Protein AF-A0A402CWJ6-F1 (afdb_monomer_lite)

Structure (mmCIF, N/CA/C/O backbone):
data_AF-A0A402CWJ6-F1
#
_entry.id   AF-A0A402CWJ6-F1
#
loop_
_atom_site.group_PDB
_atom_site.id
_atom_site.type_symbol
_atom_site.label_atom_id
_atom_site.label_alt_id
_atom_site.label_comp_id
_atom_site.label_asym_id
_atom_site.label_entity_id
_atom_site.label_seq_id
_atom_site.pdbx_PDB_ins_code
_atom_site.Cartn_x
_atom_site.Cartn_y
_atom_site.Cartn_z
_atom_site.occupancy
_atom_site.B_iso_or_equiv
_atom_site.auth_seq_id
_atom_site.auth_comp_id
_atom_site.auth_asym_id
_atom_site.auth_atom_id
_atom_site.pdbx_PDB_model_num
ATOM 1 N N . MET A 1 1 ? 16.840 -10.127 -10.424 1.00 49.56 1 MET A N 1
ATOM 2 C CA . MET A 1 1 ? 17.235 -8.809 -9.879 1.00 49.56 1 MET A CA 1
ATOM 3 C C . MET A 1 1 ? 16.203 -8.427 -8.837 1.00 49.56 1 MET A C 1
ATOM 5 O O . MET A 1 1 ? 15.060 -8.810 -9.020 1.00 49.56 1 MET A O 1
ATOM 9 N N . SER A 1 2 ? 16.588 -7.761 -7.747 1.00 62.50 2 SER A N 1
ATOM 10 C CA . SER A 1 2 ? 15.627 -7.343 -6.719 1.00 62.50 2 SER A CA 1
ATOM 11 C C . SER A 1 2 ? 15.025 -5.994 -7.104 1.00 62.50 2 SER A C 1
ATOM 13 O O . SER A 1 2 ? 15.760 -5.011 -7.216 1.00 62.50 2 SER A O 1
ATOM 15 N N . THR A 1 3 ? 13.716 -5.953 -7.330 1.00 79.50 3 THR A N 1
ATOM 16 C CA . THR A 1 3 ? 12.981 -4.706 -7.552 1.00 79.50 3 THR A CA 1
ATOM 17 C C . THR A 1 3 ? 12.801 -3.999 -6.216 1.00 79.50 3 THR A C 1
ATOM 19 O O . THR A 1 3 ? 12.308 -4.585 -5.253 1.00 79.50 3 THR A O 1
ATOM 22 N N . ARG A 1 4 ? 13.233 -2.741 -6.136 1.00 84.50 4 ARG A N 1
ATOM 23 C CA . ARG A 1 4 ? 13.135 -1.932 -4.916 1.00 84.50 4 ARG A CA 1
ATOM 24 C C . ARG A 1 4 ? 11.758 -1.311 -4.823 1.00 84.50 4 ARG A C 1
ATOM 26 O O . ARG A 1 4 ? 11.234 -0.815 -5.817 1.00 84.50 4 ARG A O 1
ATOM 33 N N . SER A 1 5 ? 11.196 -1.291 -3.628 1.00 87.06 5 SER A N 1
ATOM 34 C CA . SER A 1 5 ? 9.927 -0.629 -3.367 1.00 87.06 5 SER A CA 1
ATOM 35 C C . SER A 1 5 ? 9.933 0.088 -2.022 1.00 87.06 5 SER A C 1
ATOM 37 O O . SER A 1 5 ? 10.894 0.010 -1.255 1.00 87.06 5 SER A O 1
ATOM 39 N N . ALA A 1 6 ? 8.865 0.821 -1.735 1.00 89.19 6 ALA A N 1
ATOM 40 C CA . ALA A 1 6 ? 8.642 1.423 -0.432 1.00 89.19 6 ALA A CA 1
ATOM 41 C C . ALA A 1 6 ? 7.204 1.213 0.031 1.00 89.19 6 ALA A C 1
ATOM 43 O O . ALA A 1 6 ? 6.277 1.238 -0.773 1.00 89.19 6 ALA A O 1
ATOM 44 N N . ILE A 1 7 ? 7.027 1.056 1.340 1.00 90.81 7 ILE A N 1
ATOM 45 C CA . ILE A 1 7 ? 5.721 1.028 1.999 1.00 90.81 7 ILE A CA 1
ATOM 46 C C . ILE A 1 7 ? 5.603 2.293 2.828 1.00 90.81 7 ILE A C 1
ATOM 48 O O . ILE A 1 7 ? 6.422 2.532 3.720 1.00 90.81 7 ILE A O 1
ATOM 52 N N . VAL A 1 8 ? 4.610 3.119 2.516 1.00 91.81 8 VAL A N 1
ATOM 53 C CA . VAL A 1 8 ? 4.533 4.487 3.027 1.00 91.81 8 VAL A CA 1
ATOM 54 C C . VAL A 1 8 ? 3.122 4.850 3.464 1.00 91.81 8 VAL A C 1
ATOM 56 O O . VAL A 1 8 ? 2.132 4.323 2.962 1.00 91.81 8 VAL A O 1
ATOM 59 N N . ARG A 1 9 ? 3.025 5.789 4.403 1.00 91.44 9 ARG A N 1
ATOM 60 C CA . ARG A 1 9 ? 1.776 6.486 4.714 1.00 91.44 9 ARG A CA 1
ATOM 61 C C . ARG A 1 9 ? 1.741 7.804 3.967 1.00 91.44 9 ARG A C 1
ATOM 63 O O . ARG A 1 9 ? 2.765 8.487 3.897 1.00 91.44 9 ARG A O 1
ATOM 70 N N . LYS A 1 10 ? 0.563 8.201 3.493 1.00 89.75 10 LYS A N 1
ATOM 71 C CA . LYS A 1 10 ? 0.336 9.575 3.043 1.00 89.75 10 LYS A CA 1
ATOM 72 C C . LYS A 1 10 ? 0.429 10.530 4.239 1.00 89.75 10 LYS A C 1
ATOM 74 O O . LYS A 1 10 ? -0.190 10.291 5.273 1.00 89.75 10 LYS A O 1
ATOM 79 N N . THR A 1 11 ? 1.205 11.601 4.106 1.00 87.31 11 THR A N 1
ATOM 80 C CA . THR A 1 11 ? 1.413 12.620 5.156 1.00 87.31 11 THR A CA 1
ATOM 81 C C . THR A 1 11 ? 0.826 13.984 4.797 1.00 87.31 11 THR A C 1
ATOM 83 O O . THR A 1 11 ? 0.783 14.874 5.642 1.00 87.31 11 THR A O 1
ATOM 86 N N . GLY A 1 12 ? 0.367 14.155 3.559 1.00 82.31 12 GLY A N 1
ATOM 87 C CA . GLY A 1 12 ? -0.231 15.380 3.042 1.00 82.31 12 GLY A CA 1
ATOM 88 C C . GLY A 1 12 ? -0.490 15.266 1.543 1.00 82.31 12 GLY A C 1
ATOM 89 O O . GLY A 1 12 ? -0.400 14.177 0.970 1.00 82.31 12 GLY A O 1
ATOM 90 N N . ASP A 1 13 ? -0.789 16.389 0.898 1.00 75.69 13 ASP A N 1
ATOM 91 C CA . ASP A 1 13 ? -0.975 16.424 -0.552 1.00 75.69 13 ASP A CA 1
ATOM 92 C C . ASP A 1 13 ? 0.343 16.088 -1.245 1.00 75.69 13 ASP A C 1
ATOM 94 O O . ASP A 1 13 ? 1.353 16.758 -1.040 1.00 75.69 13 ASP A O 1
ATOM 98 N N . SER A 1 14 ? 0.330 14.994 -2.007 1.00 73.00 14 SER A N 1
ATOM 99 C CA . SER A 1 14 ? 1.487 14.446 -2.727 1.00 73.00 14 SER A CA 1
ATOM 100 C C . SER A 1 14 ? 2.694 14.077 -1.854 1.00 73.00 14 SER A C 1
ATOM 102 O O . SER A 1 14 ? 3.729 13.714 -2.386 1.00 73.00 14 SER A O 1
ATOM 104 N N . THR A 1 15 ? 2.582 14.102 -0.521 1.00 83.38 15 THR A N 1
ATOM 105 C CA . THR A 1 15 ? 3.694 13.748 0.374 1.00 83.38 15 THR A CA 1
ATOM 106 C C . THR A 1 15 ? 3.435 12.437 1.097 1.00 83.38 15 THR A C 1
ATOM 108 O O . THR A 1 15 ? 2.314 12.142 1.525 1.00 83.38 15 THR A O 1
ATOM 111 N N . PHE A 1 16 ? 4.503 11.663 1.275 1.00 88.06 16 PHE A N 1
ATOM 112 C CA . PHE A 1 16 ? 4.471 10.401 1.998 1.00 88.06 16 PHE A CA 1
ATOM 113 C C . PHE A 1 16 ? 5.738 10.170 2.820 1.00 88.06 16 PHE A C 1
ATOM 115 O O . PHE A 1 16 ? 6.790 10.759 2.559 1.00 88.06 16 PHE A O 1
ATOM 122 N N . SER A 1 17 ? 5.628 9.277 3.805 1.00 87.56 17 SER A N 1
ATOM 123 C CA . SER A 1 17 ? 6.744 8.824 4.633 1.00 87.56 17 SER A CA 1
ATOM 124 C C . SER A 1 17 ? 6.603 7.346 4.996 1.00 87.56 17 SER A C 1
ATOM 126 O O . SER A 1 17 ? 5.505 6.884 5.322 1.00 87.56 17 SER A O 1
ATOM 128 N N . GLY A 1 18 ? 7.698 6.588 4.959 1.00 88.00 18 GLY A N 1
ATOM 129 C CA . GLY A 1 18 ? 7.677 5.184 5.354 1.00 88.00 18 GLY A CA 1
ATOM 130 C C . GLY A 1 18 ? 9.013 4.461 5.270 1.00 88.00 18 GLY A C 1
ATOM 131 O O . GLY A 1 18 ? 10.063 5.019 5.589 1.00 88.00 18 GLY A O 1
ATOM 132 N N . ARG A 1 19 ? 8.969 3.184 4.885 1.00 87.00 19 ARG A N 1
ATOM 133 C CA . ARG A 1 19 ? 10.116 2.271 4.913 1.00 87.00 19 ARG A CA 1
ATOM 134 C C . ARG A 1 19 ? 10.437 1.729 3.530 1.00 87.00 19 ARG A C 1
ATOM 136 O O . ARG A 1 19 ? 9.551 1.421 2.737 1.00 87.00 19 ARG A O 1
ATOM 143 N N . PHE A 1 20 ? 11.732 1.580 3.292 1.00 82.88 20 PHE A N 1
ATOM 144 C CA . PHE A 1 20 ? 12.279 0.948 2.103 1.00 82.88 20 PHE A CA 1
ATOM 145 C C . PHE A 1 20 ? 12.141 -0.574 2.183 1.00 82.88 20 PHE A C 1
ATOM 147 O O . PHE A 1 20 ? 12.287 -1.162 3.256 1.00 82.88 20 PHE A O 1
ATOM 154 N N . VAL A 1 21 ? 11.893 -1.201 1.038 1.00 77.50 21 VAL A N 1
ATOM 155 C CA . VAL A 1 21 ? 11.740 -2.646 0.871 1.00 77.50 21 VAL A CA 1
ATOM 156 C C . VAL A 1 21 ? 12.621 -3.088 -0.296 1.00 77.50 21 VAL A C 1
ATOM 158 O O . VAL A 1 21 ? 12.415 -2.684 -1.439 1.00 77.50 21 VAL A O 1
ATOM 161 N N . HIS A 1 22 ? 13.629 -3.918 -0.013 1.00 72.81 22 HIS A N 1
ATOM 162 C CA . HIS A 1 22 ? 14.619 -4.358 -1.005 1.00 72.81 22 HIS A CA 1
ATOM 163 C C . HIS A 1 22 ? 14.464 -5.824 -1.419 1.00 72.81 22 HIS A C 1
ATOM 165 O O . HIS A 1 22 ? 15.449 -6.552 -1.555 1.00 72.81 22 HIS A O 1
ATOM 171 N N . PHE A 1 23 ? 13.236 -6.274 -1.633 1.00 70.94 23 PHE A N 1
ATOM 172 C CA . PHE A 1 23 ? 12.962 -7.579 -2.221 1.00 70.94 23 PHE A CA 1
ATOM 173 C C . PHE A 1 23 ? 11.785 -7.454 -3.180 1.00 70.94 23 PHE A C 1
ATOM 175 O O . PHE A 1 23 ? 10.845 -6.731 -2.864 1.00 70.94 23 PHE A O 1
ATOM 182 N N . ASP A 1 24 ? 11.894 -8.132 -4.327 1.00 74.19 24 ASP A N 1
ATOM 183 C CA . ASP A 1 24 ? 10.864 -8.366 -5.350 1.00 74.19 24 ASP A CA 1
ATOM 184 C C . ASP A 1 24 ? 9.630 -7.444 -5.278 1.00 74.19 24 ASP A C 1
ATOM 186 O O . ASP A 1 24 ? 8.505 -7.873 -5.035 1.00 74.19 24 ASP A O 1
ATOM 190 N N . GLY A 1 25 ? 9.872 -6.138 -5.421 1.00 79.75 25 GLY A N 1
ATOM 191 C CA . GLY A 1 25 ? 8.920 -5.075 -5.104 1.00 79.75 25 GLY A CA 1
ATOM 192 C C . GLY A 1 25 ? 7.711 -4.958 -6.027 1.00 79.75 25 GLY A C 1
ATOM 193 O O . GLY A 1 25 ? 6.989 -3.969 -5.911 1.00 79.75 25 GLY A O 1
ATOM 194 N N . TYR A 1 26 ? 7.510 -5.911 -6.936 1.00 87.69 26 TYR A N 1
ATOM 195 C CA . TYR A 1 26 ? 6.405 -5.929 -7.888 1.00 87.69 26 TYR A CA 1
ATOM 196 C C . TYR A 1 26 ? 5.042 -6.064 -7.194 1.00 87.69 26 TYR A C 1
ATOM 198 O O . TYR A 1 26 ? 4.959 -6.684 -6.123 1.00 87.69 26 TYR A O 1
ATOM 206 N N . PRO A 1 27 ? 3.966 -5.521 -7.795 1.00 90.12 27 PRO A N 1
ATOM 207 C CA . PRO A 1 27 ? 2.603 -5.657 -7.287 1.00 90.12 27 PRO A CA 1
ATOM 208 C C . PRO A 1 27 ? 2.194 -7.095 -6.934 1.00 90.12 27 PRO A C 1
ATOM 210 O O . PRO A 1 27 ? 1.590 -7.306 -5.879 1.00 90.12 27 PRO A O 1
ATOM 213 N N . SER A 1 28 ? 2.557 -8.095 -7.745 1.00 89.56 28 SER A N 1
ATOM 214 C CA . SER A 1 28 ? 2.255 -9.509 -7.470 1.00 89.56 28 SER A CA 1
ATOM 215 C C . SER A 1 28 ? 2.995 -10.099 -6.275 1.00 89.56 28 SER A C 1
ATOM 217 O O . SER A 1 28 ? 2.513 -11.069 -5.684 1.00 89.56 28 SER A O 1
ATOM 219 N N . GLY A 1 29 ? 4.118 -9.517 -5.871 1.00 86.19 29 GLY A N 1
ATOM 220 C CA . GLY A 1 29 ? 4.791 -9.834 -4.618 1.00 86.19 29 GLY A CA 1
ATOM 221 C C . GLY A 1 29 ? 4.236 -8.978 -3.487 1.00 86.19 29 GLY A C 1
ATOM 222 O O . GLY A 1 29 ? 3.278 -9.346 -2.803 1.00 86.19 29 GLY A O 1
ATOM 223 N N . VAL A 1 30 ? 4.836 -7.800 -3.321 1.00 87.50 30 V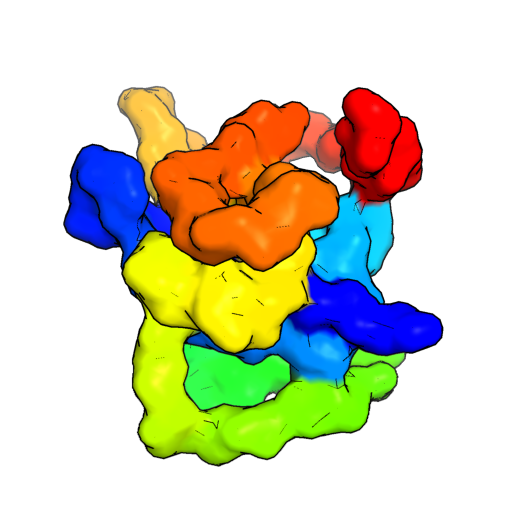AL A N 1
ATOM 224 C CA . VAL A 1 30 ? 4.609 -6.916 -2.173 1.00 87.50 30 VAL A CA 1
ATOM 225 C C . VAL A 1 30 ? 3.159 -6.433 -2.084 1.00 87.50 30 VAL A C 1
ATOM 227 O O . VAL A 1 30 ? 2.588 -6.456 -0.995 1.00 87.50 30 VAL A O 1
ATOM 230 N N . GLY A 1 31 ? 2.536 -6.033 -3.197 1.00 90.12 31 GLY A N 1
ATOM 231 C CA . GLY A 1 31 ? 1.145 -5.558 -3.198 1.00 90.12 31 GLY A CA 1
ATOM 232 C C . GLY A 1 31 ? 0.164 -6.615 -2.685 1.00 90.12 31 GLY A C 1
ATOM 233 O O . GLY A 1 31 ? -0.620 -6.356 -1.767 1.00 90.12 31 GLY A O 1
ATOM 234 N N . ARG A 1 32 ? 0.278 -7.838 -3.212 1.00 90.94 32 ARG A N 1
ATOM 235 C CA . ARG A 1 32 ? -0.516 -8.995 -2.782 1.00 90.94 32 ARG A CA 1
ATOM 236 C C . ARG A 1 32 ? -0.320 -9.331 -1.308 1.00 90.94 32 ARG A C 1
ATOM 238 O O . ARG A 1 32 ? -1.292 -9.608 -0.604 1.00 90.94 32 ARG A O 1
ATOM 245 N N . ASP A 1 33 ? 0.912 -9.305 -0.814 1.00 88.94 33 ASP A N 1
ATOM 246 C CA . ASP A 1 33 ? 1.168 -9.654 0.583 1.00 88.94 33 ASP A CA 1
ATOM 247 C C . ASP A 1 33 ? 0.711 -8.578 1.556 1.00 88.94 33 ASP A C 1
ATOM 249 O O . ASP A 1 33 ? 0.205 -8.904 2.628 1.00 88.94 33 ASP A O 1
ATOM 253 N N . LEU A 1 34 ? 0.785 -7.304 1.174 1.00 91.19 34 LEU A N 1
ATOM 254 C CA . LEU A 1 34 ? 0.179 -6.222 1.944 1.00 91.19 34 LEU A CA 1
ATOM 255 C C . LEU A 1 34 ? -1.341 -6.381 2.045 1.00 91.19 34 LEU A C 1
ATOM 257 O O . LEU A 1 34 ? -1.902 -6.215 3.130 1.00 91.19 34 LEU A O 1
ATOM 261 N N . TRP A 1 35 ? -2.002 -6.768 0.952 1.00 92.94 35 TRP A N 1
ATOM 262 C CA . TRP A 1 35 ? -3.433 -7.077 0.963 1.00 92.94 35 TRP A CA 1
ATOM 263 C C . TRP A 1 35 ? -3.741 -8.257 1.901 1.00 92.94 35 TRP A C 1
ATOM 265 O O . TRP A 1 35 ? -4.600 -8.161 2.780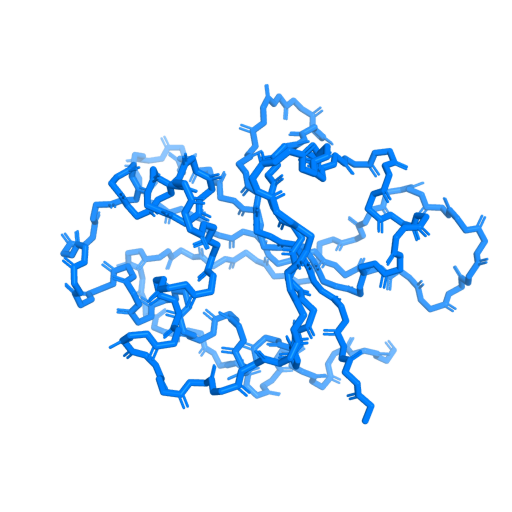 1.00 92.94 35 TRP A O 1
ATOM 275 N N . ARG A 1 36 ? -2.973 -9.350 1.817 1.00 92.00 36 ARG A N 1
ATOM 276 C CA . ARG A 1 36 ? -3.123 -10.513 2.713 1.00 92.00 36 ARG A CA 1
ATOM 277 C C . ARG A 1 36 ? -2.867 -10.175 4.178 1.00 92.00 36 ARG A C 1
ATOM 279 O O . ARG A 1 36 ? -3.601 -10.649 5.044 1.00 92.00 36 ARG A O 1
ATOM 286 N N . LEU A 1 37 ? -1.857 -9.354 4.467 1.00 90.12 37 LEU A N 1
ATOM 287 C CA . LEU A 1 37 ? -1.567 -8.869 5.815 1.00 90.12 37 LEU A CA 1
ATOM 288 C C . LEU A 1 37 ? -2.755 -8.097 6.380 1.00 90.12 37 LEU A C 1
ATOM 290 O O . LEU A 1 37 ? -3.197 -8.377 7.498 1.00 90.12 37 LEU A O 1
ATOM 294 N N . TYR A 1 38 ? -3.289 -7.166 5.589 1.00 92.88 38 TYR A N 1
ATOM 295 C CA . TYR A 1 38 ? -4.450 -6.376 5.962 1.00 92.88 38 TYR A CA 1
ATOM 296 C C . TYR A 1 38 ? -5.648 -7.272 6.303 1.00 92.88 38 TYR A C 1
ATOM 298 O O . TYR A 1 38 ? -6.230 -7.123 7.377 1.00 92.88 38 TYR A O 1
ATOM 306 N N . HIS A 1 39 ? -5.984 -8.249 5.456 1.00 93.25 39 HIS A N 1
ATOM 307 C CA . HIS A 1 39 ? -7.158 -9.103 5.669 1.00 93.25 39 HIS A CA 1
ATOM 308 C C . HIS A 1 39 ? -6.981 -10.224 6.691 1.00 93.25 39 HIS A C 1
ATOM 310 O O . HIS A 1 39 ? -7.965 -10.625 7.311 1.00 93.25 39 HIS A O 1
ATOM 316 N N . GLY A 1 40 ? -5.769 -10.746 6.858 1.00 92.19 40 GLY A N 1
ATOM 317 C CA . GLY A 1 40 ? -5.488 -11.849 7.768 1.00 92.19 40 GLY A CA 1
ATOM 318 C C . GLY A 1 40 ? -5.090 -11.349 9.161 1.00 92.19 40 GLY A C 1
ATOM 319 O O . GLY A 1 40 ? -5.969 -11.002 9.951 1.00 92.19 40 GLY A O 1
ATOM 320 N N . PRO A 1 41 ? -3.786 -11.301 9.496 1.00 89.00 41 PRO A N 1
ATOM 321 C CA . PRO A 1 41 ? -3.296 -11.006 10.850 1.00 89.00 41 PRO A CA 1
ATOM 322 C C . PRO A 1 41 ? -3.792 -9.687 11.447 1.00 89.00 41 PRO A C 1
ATOM 324 O O . PRO A 1 41 ? -3.969 -9.581 12.663 1.00 89.00 41 PRO A O 1
ATOM 327 N N . PHE A 1 42 ? -4.011 -8.676 10.604 1.00 89.81 42 PHE A N 1
ATOM 328 C CA . PHE A 1 42 ? -4.458 -7.362 11.055 1.00 89.81 42 PHE A CA 1
ATOM 329 C C . PHE A 1 42 ? -5.975 -7.188 11.030 1.00 89.81 42 PHE A C 1
ATOM 331 O O . PHE A 1 42 ? -6.451 -6.169 11.523 1.00 89.81 42 PHE A O 1
ATOM 338 N N . ALA A 1 43 ? -6.735 -8.177 10.543 1.00 92.69 43 ALA A N 1
ATOM 339 C CA . ALA A 1 43 ? -8.199 -8.197 10.564 1.00 92.69 43 ALA A CA 1
ATOM 340 C C . ALA A 1 43 ? -8.827 -6.866 10.104 1.00 92.69 43 ALA A C 1
ATOM 342 O O . ALA A 1 43 ? -9.698 -6.308 10.770 1.00 92.69 43 ALA A O 1
ATOM 343 N N . ARG A 1 44 ? -8.343 -6.349 8.970 1.00 93.69 44 ARG A N 1
ATOM 344 C CA . ARG A 1 44 ? -8.742 -5.081 8.340 1.00 93.69 44 ARG A CA 1
ATOM 345 C C . ARG A 1 44 ? -8.415 -3.820 9.148 1.00 93.69 44 ARG A C 1
ATOM 347 O O . ARG A 1 44 ? -8.963 -2.748 8.911 1.00 93.69 44 ARG A O 1
ATOM 354 N N . ASN A 1 45 ? -7.479 -3.912 10.090 1.00 92.31 45 ASN A N 1
ATOM 355 C CA . ASN A 1 45 ? -6.991 -2.768 10.852 1.00 92.31 45 ASN A CA 1
ATOM 356 C C . ASN A 1 45 ? -5.714 -2.189 10.217 1.00 92.31 45 ASN A C 1
ATOM 358 O O . ASN A 1 45 ? -4.594 -2.601 10.533 1.00 92.31 45 ASN A O 1
ATOM 362 N N . MET A 1 46 ? -5.897 -1.212 9.322 1.00 92.94 46 MET A N 1
ATOM 363 C CA . MET A 1 46 ? -4.801 -0.554 8.600 1.00 92.94 46 MET A CA 1
ATOM 364 C C . MET A 1 46 ? -3.824 0.149 9.549 1.00 92.94 46 MET A C 1
ATOM 366 O O . MET A 1 46 ? -2.614 0.045 9.363 1.00 92.94 46 MET A O 1
ATOM 370 N N . GLU A 1 47 ? -4.315 0.825 10.590 1.00 90.62 47 GLU A N 1
ATOM 371 C CA . GLU A 1 47 ? -3.451 1.527 11.546 1.00 90.62 47 GLU A CA 1
ATOM 372 C C . GLU A 1 47 ? -2.488 0.567 12.245 1.00 90.62 47 GLU A C 1
ATOM 374 O O . GLU A 1 47 ? -1.281 0.816 12.279 1.00 90.62 47 GLU A O 1
ATOM 379 N N . ARG A 1 48 ? -3.000 -0.569 12.739 1.00 89.38 48 ARG A N 1
ATOM 380 C CA . ARG A 1 48 ? -2.181 -1.612 13.371 1.00 89.38 48 ARG A CA 1
ATOM 381 C C . ARG A 1 48 ? -1.204 -2.246 12.389 1.00 89.38 48 ARG A C 1
ATOM 383 O O . ARG A 1 48 ? -0.065 -2.500 12.775 1.00 89.38 48 ARG A O 1
ATOM 390 N N . MET A 1 49 ? -1.625 -2.480 11.146 1.00 89.31 49 MET A N 1
ATOM 391 C CA . MET A 1 49 ? -0.745 -3.011 10.103 1.00 89.31 49 MET A CA 1
ATOM 392 C C . MET A 1 49 ? 0.422 -2.064 9.843 1.00 89.31 49 MET A C 1
ATOM 394 O O . MET A 1 49 ? 1.579 -2.466 9.926 1.00 89.31 49 MET A O 1
ATOM 398 N N . LEU A 1 50 ? 0.135 -0.789 9.590 1.00 88.56 50 LEU A N 1
ATOM 399 C CA . LEU A 1 50 ? 1.173 0.190 9.305 1.00 88.56 50 LEU A CA 1
ATOM 400 C C . LEU A 1 50 ? 2.060 0.438 10.530 1.00 88.56 50 LEU A C 1
ATOM 402 O O . LEU A 1 50 ? 3.260 0.638 10.372 1.00 88.56 50 LEU A O 1
ATOM 406 N N . ALA A 1 51 ? 1.513 0.375 11.749 1.00 86.50 51 ALA A N 1
ATOM 407 C CA . ALA A 1 51 ? 2.315 0.476 12.967 1.00 86.50 51 ALA A CA 1
ATOM 408 C C . ALA A 1 51 ? 3.338 -0.663 13.064 1.00 86.50 51 ALA A C 1
ATOM 410 O O . ALA A 1 51 ? 4.480 -0.442 13.456 1.00 86.50 51 ALA A O 1
ATOM 411 N N . ALA A 1 52 ? 2.964 -1.875 12.653 1.00 83.50 52 ALA A N 1
ATOM 412 C CA . ALA A 1 52 ? 3.887 -3.003 12.607 1.00 83.50 52 ALA A CA 1
ATOM 413 C C . ALA A 1 52 ? 4.904 -2.889 11.458 1.00 83.50 52 ALA A C 1
ATOM 415 O O . ALA A 1 52 ? 6.088 -3.142 11.663 1.00 83.50 52 ALA A O 1
ATOM 416 N N . VAL A 1 53 ? 4.447 -2.502 10.265 1.00 82.06 53 VAL A N 1
ATOM 417 C CA . VAL A 1 53 ? 5.242 -2.516 9.027 1.00 82.06 53 VAL A CA 1
ATOM 418 C C . VAL A 1 53 ? 6.179 -1.306 8.922 1.00 82.06 53 VAL A C 1
ATOM 420 O O . VAL A 1 53 ? 7.323 -1.446 8.501 1.00 82.06 53 VAL A O 1
ATOM 423 N N . ILE A 1 54 ? 5.723 -0.113 9.307 1.00 84.31 54 ILE A N 1
ATOM 424 C CA . ILE A 1 54 ? 6.466 1.147 9.145 1.00 84.31 54 ILE A CA 1
ATOM 425 C C . ILE A 1 54 ? 7.167 1.551 10.447 1.00 84.31 54 ILE A C 1
ATOM 427 O O . ILE A 1 54 ? 8.359 1.878 10.430 1.00 84.31 54 ILE A O 1
ATOM 431 N N . ASP A 1 55 ? 6.446 1.499 11.570 1.00 81.56 55 ASP A N 1
ATOM 432 C CA . ASP A 1 55 ? 6.939 2.010 12.861 1.00 81.56 55 ASP A CA 1
ATOM 433 C C . ASP A 1 55 ? 7.631 0.925 13.701 1.00 81.56 55 ASP A C 1
ATOM 435 O O . ASP A 1 55 ? 8.377 1.225 14.637 1.00 81.56 55 ASP A O 1
ATOM 439 N N . GLY A 1 56 ? 7.412 -0.347 13.360 1.00 70.38 56 GLY A N 1
ATOM 440 C CA . GLY A 1 56 ? 7.989 -1.488 14.051 1.00 70.38 56 GLY A CA 1
ATOM 441 C C . GLY A 1 56 ? 9.516 -1.471 14.013 1.00 70.38 56 GLY A C 1
ATOM 442 O O . GLY A 1 56 ? 10.138 -1.241 12.977 1.00 70.38 56 GLY A O 1
ATOM 443 N N . ARG A 1 57 ? 10.139 -1.794 15.154 1.00 59.06 57 ARG A N 1
ATOM 444 C CA . ARG A 1 57 ? 11.606 -1.868 15.310 1.00 59.06 57 ARG A CA 1
ATOM 445 C C . ARG A 1 57 ? 12.294 -2.811 14.319 1.00 59.06 57 ARG A C 1
ATOM 447 O O . ARG A 1 57 ? 13.464 -2.611 14.024 1.00 59.06 57 ARG A O 1
ATOM 454 N N . GLN A 1 58 ? 11.582 -3.835 13.851 1.00 60.38 58 GLN A N 1
ATOM 455 C CA . GLN A 1 58 ? 12.092 -4.828 12.901 1.00 60.38 58 GLN A CA 1
ATOM 456 C C . GLN A 1 58 ? 11.741 -4.494 11.436 1.00 60.38 58 GLN A C 1
ATOM 458 O O . GLN A 1 58 ? 12.165 -5.204 10.528 1.00 60.38 58 GLN A O 1
ATOM 463 N N . GLY A 1 59 ? 11.000 -3.403 11.203 1.00 59.09 59 GLY A N 1
ATOM 464 C CA . GLY A 1 59 ? 10.613 -2.930 9.877 1.00 59.09 59 GLY A CA 1
ATOM 465 C C . GLY A 1 59 ? 9.621 -3.838 9.130 1.00 59.09 59 GLY A C 1
ATOM 466 O O . GLY A 1 59 ? 9.082 -4.790 9.701 1.00 59.09 59 GLY A O 1
ATOM 467 N N . PRO A 1 60 ? 9.400 -3.568 7.829 1.00 55.94 60 PRO A N 1
ATOM 468 C CA . PRO A 1 60 ? 8.417 -4.271 7.000 1.00 55.94 60 PRO A CA 1
ATOM 469 C C . PRO A 1 60 ? 8.678 -5.768 6.865 1.00 55.94 60 PRO A C 1
ATOM 471 O O . PRO A 1 60 ? 7.751 -6.542 6.642 1.00 55.94 60 PRO A O 1
ATOM 474 N N . TRP A 1 61 ? 9.943 -6.174 6.989 1.00 61.00 61 TRP A N 1
ATOM 475 C CA . TRP A 1 61 ? 10.369 -7.535 6.710 1.00 61.00 61 TRP A CA 1
ATOM 476 C C . TRP A 1 61 ? 9.824 -8.537 7.715 1.00 61.00 61 TRP A C 1
ATOM 478 O O . TRP A 1 61 ? 9.306 -9.546 7.281 1.00 61.00 61 TRP A O 1
ATOM 488 N N . LEU A 1 62 ? 9.836 -8.271 9.028 1.00 53.19 62 LEU A N 1
ATOM 489 C CA . LEU A 1 62 ? 9.257 -9.240 9.967 1.00 53.19 62 LEU A CA 1
ATOM 490 C C . LEU A 1 62 ? 7.759 -9.425 9.702 1.00 53.19 62 LEU A C 1
ATOM 492 O O . LEU A 1 62 ? 7.257 -10.543 9.745 1.00 53.19 62 LEU A O 1
ATOM 496 N N . ALA A 1 63 ? 7.040 -8.343 9.409 1.00 56.31 63 ALA A N 1
ATOM 497 C CA . ALA A 1 63 ? 5.623 -8.437 9.094 1.00 56.31 63 ALA A CA 1
ATOM 498 C C . ALA A 1 63 ? 5.397 -9.274 7.826 1.00 56.31 63 ALA A C 1
ATOM 500 O O . ALA A 1 63 ? 4.560 -10.173 7.854 1.00 56.31 63 ALA A O 1
ATOM 501 N N . LEU A 1 64 ? 6.176 -9.036 6.767 1.00 59.66 64 LEU A N 1
ATOM 502 C CA . LEU A 1 64 ? 6.080 -9.779 5.513 1.00 59.66 64 LEU A CA 1
ATOM 503 C C . LEU A 1 64 ? 6.624 -11.207 5.679 1.00 59.66 64 LEU A C 1
ATOM 505 O O . LEU A 1 64 ? 5.845 -12.139 5.576 1.00 59.66 64 LEU A O 1
ATOM 509 N N . ASP A 1 65 ? 7.879 -11.434 6.039 1.00 55.69 65 ASP A N 1
ATOM 510 C CA . ASP A 1 65 ? 8.491 -12.764 6.199 1.00 55.69 65 ASP A CA 1
ATOM 511 C C . ASP A 1 65 ? 7.709 -13.691 7.148 1.00 55.69 65 ASP A C 1
ATOM 513 O O . ASP A 1 65 ? 7.374 -14.815 6.774 1.00 55.69 65 ASP A O 1
ATOM 517 N N . THR A 1 66 ? 7.290 -13.201 8.323 1.00 51.88 66 THR A N 1
ATOM 518 C CA . THR A 1 66 ? 6.564 -14.031 9.312 1.00 51.88 66 THR A CA 1
ATOM 519 C C . THR A 1 66 ? 5.195 -14.497 8.804 1.00 51.88 66 THR A C 1
ATOM 521 O O . THR A 1 66 ? 4.686 -15.514 9.270 1.00 51.88 66 THR A O 1
ATOM 524 N N . HIS A 1 67 ? 4.583 -13.772 7.862 1.00 49.66 67 HIS A N 1
ATOM 525 C CA . HIS A 1 67 ? 3.204 -14.031 7.426 1.00 49.66 67 HIS A CA 1
ATOM 526 C C . HIS A 1 67 ? 3.065 -14.376 5.935 1.00 49.66 67 HIS A C 1
ATOM 528 O O . HIS A 1 67 ? 2.018 -14.878 5.534 1.00 49.66 67 HIS A O 1
ATOM 534 N N . SER A 1 68 ? 4.097 -14.136 5.125 1.00 49.47 68 SER A N 1
ATOM 535 C CA . SER A 1 68 ? 4.130 -14.385 3.674 1.00 49.47 68 SER A CA 1
ATOM 536 C C . SER A 1 68 ? 5.266 -15.318 3.239 1.00 49.47 68 SER A C 1
ATOM 538 O O . SER A 1 68 ? 5.237 -15.813 2.116 1.00 49.47 68 SER A O 1
ATOM 540 N N . GLY A 1 69 ? 6.225 -15.638 4.121 1.00 43.66 69 GLY A N 1
ATOM 541 C CA . GLY A 1 69 ? 7.309 -16.582 3.825 1.00 43.66 69 GLY A CA 1
ATOM 542 C C . GLY A 1 69 ? 8.337 -16.070 2.811 1.00 43.66 69 GLY A C 1
ATOM 543 O O . GLY A 1 69 ? 9.045 -16.873 2.198 1.00 43.66 69 GLY A O 1
ATOM 544 N N . ILE A 1 70 ? 8.411 -14.751 2.601 1.00 46.09 70 ILE A N 1
ATOM 545 C CA . ILE A 1 70 ? 9.376 -14.136 1.689 1.00 46.09 70 ILE A CA 1
ATOM 546 C C . ILE A 1 70 ? 10.710 -13.901 2.403 1.00 46.09 70 ILE A C 1
ATOM 548 O O . ILE A 1 70 ? 10.968 -12.845 2.987 1.00 46.09 70 ILE A O 1
ATOM 552 N N . GLY A 1 71 ? 11.603 -14.884 2.269 1.00 40.56 71 GLY A N 1
ATOM 553 C CA . GLY A 1 71 ? 13.007 -14.744 2.640 1.00 40.56 71 GLY A CA 1
ATOM 554 C C . GLY A 1 71 ? 13.667 -13.626 1.826 1.00 40.56 71 GLY A C 1
ATOM 555 O O . GLY A 1 71 ? 13.895 -13.767 0.626 1.00 40.56 71 GLY A O 1
ATOM 556 N N . GLY A 1 72 ? 13.970 -12.502 2.476 1.00 41.75 72 GLY A N 1
ATOM 557 C CA . GLY A 1 72 ? 14.500 -11.294 1.843 1.00 41.75 72 GLY A CA 1
ATOM 558 C C . GLY A 1 72 ? 15.875 -10.917 2.392 1.00 41.75 72 GLY A C 1
ATOM 559 O O . GLY A 1 72 ? 16.073 -10.825 3.600 1.00 41.75 72 GLY A O 1
ATOM 560 N N . HIS A 1 73 ? 16.838 -10.668 1.501 1.00 40.22 73 HIS A N 1
ATOM 561 C CA . HIS A 1 73 ? 18.154 -10.130 1.843 1.00 40.22 73 HIS A CA 1
ATOM 562 C C . HIS A 1 73 ? 18.118 -8.592 1.899 1.00 40.22 73 HIS A C 1
ATOM 564 O O . HIS A 1 73 ? 17.965 -7.940 0.870 1.00 40.22 73 HIS A O 1
ATOM 570 N N . GLY A 1 74 ? 18.368 -8.016 3.080 1.00 39.12 74 GLY A N 1
ATOM 571 C CA . GLY A 1 74 ? 18.812 -6.624 3.240 1.00 39.12 74 GLY A CA 1
ATOM 572 C C . GLY A 1 74 ? 17.824 -5.691 3.945 1.00 39.12 74 GLY A C 1
ATOM 573 O O . GLY A 1 74 ? 16.887 -5.187 3.337 1.00 39.12 74 GLY A O 1
ATOM 574 N N . ILE A 1 75 ? 18.116 -5.377 5.210 1.00 48.94 75 ILE A N 1
ATOM 575 C CA . ILE A 1 75 ? 17.619 -4.191 5.915 1.00 48.94 75 ILE A CA 1
ATOM 576 C C . ILE A 1 75 ? 18.826 -3.317 6.269 1.00 48.94 75 ILE A C 1
ATOM 578 O O . ILE A 1 75 ? 19.853 -3.819 6.728 1.00 48.94 75 ILE A O 1
ATOM 582 N N . GLN A 1 76 ? 18.683 -2.004 6.086 1.00 44.78 76 GLN A N 1
ATOM 583 C CA . GLN A 1 76 ? 19.376 -1.040 6.936 1.00 44.78 76 GLN A CA 1
ATOM 584 C C . GLN A 1 76 ? 18.535 -0.892 8.204 1.00 44.78 76 GLN A C 1
ATOM 586 O O . GLN A 1 76 ? 17.345 -0.610 8.097 1.00 44.78 76 GLN A O 1
ATOM 591 N N . ASP A 1 77 ? 19.154 -1.181 9.353 1.00 43.41 77 ASP A N 1
ATOM 592 C CA . ASP A 1 77 ? 18.656 -1.114 10.737 1.00 43.41 77 ASP A CA 1
ATOM 593 C C . ASP A 1 77 ? 17.588 -0.022 10.984 1.00 43.41 77 ASP A C 1
ATOM 595 O O . ASP A 1 77 ? 17.491 0.947 10.242 1.00 43.41 77 ASP A O 1
ATOM 599 N N . GLY A 1 78 ? 16.789 -0.121 12.053 1.00 47.66 78 GLY A N 1
ATOM 600 C CA . GLY A 1 78 ? 15.719 0.835 12.392 1.00 47.66 78 GLY A CA 1
ATOM 601 C C . GLY A 1 78 ? 16.146 2.316 12.469 1.00 47.66 78 GLY A C 1
ATOM 602 O O . GLY A 1 78 ? 15.276 3.183 12.550 1.00 47.66 78 GLY A O 1
ATOM 603 N N . SER A 1 79 ? 17.454 2.584 12.396 1.00 51.56 79 SER A N 1
ATOM 604 C CA . SER A 1 79 ? 18.153 3.858 12.197 1.00 51.56 79 SER A CA 1
ATOM 605 C C . SER A 1 79 ? 18.138 4.418 10.760 1.00 51.56 79 SER A C 1
ATOM 607 O O . SER A 1 79 ? 18.539 5.566 10.562 1.00 51.56 79 SER A O 1
ATOM 609 N N . ALA A 1 80 ? 17.683 3.658 9.759 1.00 58.19 80 ALA A N 1
ATOM 610 C CA . ALA A 1 80 ? 17.593 4.117 8.379 1.00 58.19 80 ALA A CA 1
ATOM 611 C C . ALA A 1 80 ? 16.593 5.283 8.261 1.00 58.19 80 ALA A C 1
ATOM 613 O O . ALA A 1 80 ? 15.499 5.204 8.837 1.00 58.19 80 ALA A O 1
ATOM 614 N N . PRO A 1 81 ? 16.941 6.355 7.524 1.00 65.50 81 PRO A N 1
ATOM 615 C CA . PRO A 1 81 ? 16.032 7.469 7.303 1.00 65.50 81 PRO A CA 1
ATOM 616 C C . PRO A 1 81 ? 14.724 6.990 6.660 1.00 65.50 81 PRO A C 1
ATOM 618 O O . PRO A 1 81 ? 14.686 5.980 5.957 1.00 65.50 81 PRO A O 1
ATOM 621 N N . ALA A 1 82 ? 13.632 7.709 6.913 1.00 82.56 82 ALA A N 1
ATOM 622 C CA . ALA A 1 82 ? 12.358 7.394 6.282 1.00 82.56 82 ALA A CA 1
ATOM 623 C C . ALA A 1 82 ? 12.449 7.584 4.758 1.00 82.56 82 ALA A C 1
ATOM 625 O O . ALA A 1 82 ? 13.068 8.539 4.272 1.00 82.56 82 ALA A O 1
ATOM 626 N N . VAL A 1 83 ? 11.797 6.693 4.010 1.00 84.50 83 VAL A N 1
ATOM 627 C CA . VAL A 1 83 ? 11.535 6.928 2.587 1.00 84.50 83 VAL A CA 1
ATOM 628 C C . VAL A 1 83 ? 10.493 8.027 2.486 1.00 84.50 83 VAL A C 1
ATOM 630 O O . VAL A 1 83 ? 9.449 7.947 3.123 1.00 84.50 83 VAL A O 1
ATOM 633 N N . THR A 1 84 ? 10.772 9.026 1.667 1.00 85.88 84 THR A N 1
ATOM 634 C CA . THR A 1 84 ? 9.912 10.161 1.343 1.00 85.88 84 THR A CA 1
ATOM 635 C C . THR A 1 84 ? 9.818 10.290 -0.167 1.00 85.88 84 THR A C 1
ATOM 637 O O . THR A 1 84 ? 10.626 9.714 -0.894 1.00 85.88 84 THR A O 1
ATOM 640 N N . GLU A 1 85 ? 8.879 11.094 -0.650 1.00 82.44 85 GLU A N 1
ATOM 641 C CA . GLU A 1 85 ? 8.748 11.378 -2.083 1.00 82.44 85 GLU A CA 1
ATOM 642 C C . GLU A 1 85 ? 10.071 11.854 -2.707 1.00 82.44 85 GLU A C 1
ATOM 644 O O . GLU A 1 85 ? 10.477 11.375 -3.764 1.00 82.44 85 GLU A O 1
ATOM 649 N N . ARG A 1 86 ? 10.803 12.714 -1.986 1.00 80.50 86 ARG A N 1
ATOM 650 C CA . ARG A 1 86 ? 12.082 13.283 -2.428 1.00 80.50 86 ARG A CA 1
ATOM 651 C C . ARG A 1 86 ? 13.178 12.230 -2.617 1.00 80.50 86 ARG A C 1
ATOM 653 O O . ARG A 1 86 ? 13.924 12.324 -3.581 1.00 80.50 86 ARG A O 1
ATOM 660 N N . ASN A 1 87 ? 13.314 11.275 -1.695 1.00 83.62 87 ASN A N 1
ATOM 661 C CA . ASN A 1 87 ? 14.449 10.339 -1.699 1.00 83.62 87 ASN A CA 1
ATOM 662 C C . ASN A 1 87 ? 14.106 8.952 -2.269 1.00 83.62 87 ASN A C 1
ATOM 664 O O . ASN A 1 87 ? 15.018 8.194 -2.583 1.00 83.62 87 ASN A O 1
ATOM 668 N N . ALA A 1 88 ? 12.823 8.618 -2.461 1.00 81.81 88 ALA A N 1
ATOM 669 C CA . ALA A 1 88 ? 12.417 7.326 -3.012 1.00 81.81 88 ALA A CA 1
ATOM 670 C C . ALA A 1 88 ? 13.040 7.084 -4.397 1.00 81.81 88 ALA A C 1
ATOM 672 O O . ALA A 1 88 ? 13.510 5.985 -4.688 1.00 81.81 88 ALA A O 1
ATOM 673 N N . GLY A 1 89 ? 13.067 8.123 -5.246 1.00 78.56 89 GLY A N 1
ATOM 674 C CA . GLY A 1 89 ? 13.659 8.052 -6.587 1.00 78.56 89 GLY A CA 1
ATOM 675 C C . GLY A 1 89 ? 15.172 7.849 -6.547 1.00 78.56 89 GLY A C 1
ATOM 676 O O . GLY A 1 89 ? 15.691 6.983 -7.245 1.00 78.56 89 GLY A O 1
ATOM 677 N N . GLU A 1 90 ? 15.865 8.581 -5.673 1.00 79.19 90 GLU A N 1
ATOM 678 C CA . GLU A 1 90 ? 17.313 8.444 -5.449 1.00 79.19 90 GLU A CA 1
ATOM 679 C C . GLU A 1 90 ? 17.686 7.050 -4.928 1.00 79.19 90 GLU A C 1
ATOM 681 O O . GLU A 1 90 ? 18.755 6.525 -5.233 1.00 79.19 90 GLU A O 1
ATOM 686 N N . TRP A 1 91 ? 16.796 6.426 -4.154 1.00 80.25 91 TRP A N 1
ATOM 687 C CA . TRP A 1 91 ? 16.987 5.068 -3.637 1.00 80.25 91 TRP A CA 1
ATOM 688 C C . TRP A 1 91 ? 16.569 3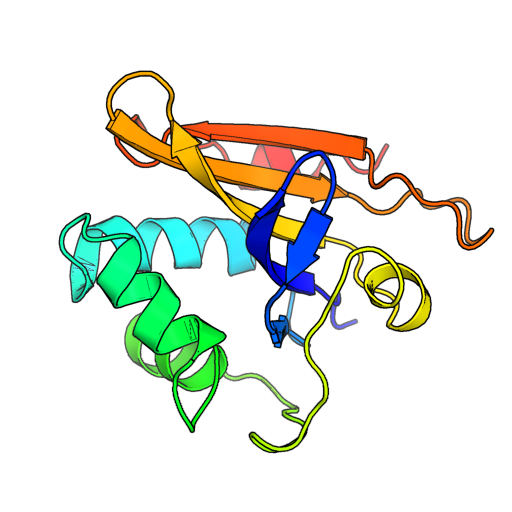.997 -4.650 1.00 80.25 91 TRP A C 1
ATOM 690 O O . TRP A 1 91 ? 16.694 2.800 -4.384 1.00 80.25 91 TRP A O 1
ATOM 700 N N . GLY A 1 92 ? 16.113 4.420 -5.832 1.00 80.75 92 GLY A N 1
ATOM 701 C CA . GLY A 1 92 ? 15.737 3.556 -6.937 1.00 80.75 92 GLY A CA 1
ATOM 702 C C . GLY A 1 92 ? 14.483 2.736 -6.662 1.00 80.75 92 GLY A C 1
ATOM 703 O O . GLY A 1 92 ? 14.389 1.632 -7.190 1.00 80.75 92 GLY A O 1
ATOM 704 N N . CYS A 1 93 ? 13.553 3.223 -5.831 1.00 84.50 93 CYS A N 1
ATOM 705 C CA . CYS A 1 93 ? 12.255 2.578 -5.648 1.00 84.50 93 CYS A CA 1
ATOM 706 C C . CYS A 1 93 ? 11.502 2.570 -6.981 1.00 84.50 93 CYS A C 1
ATOM 708 O O . CYS A 1 93 ? 11.163 3.623 -7.506 1.00 84.50 93 CYS A O 1
ATOM 710 N N . CYS A 1 94 ? 11.230 1.387 -7.521 1.00 86.31 94 CYS A N 1
ATOM 711 C CA . CYS A 1 94 ? 10.400 1.214 -8.709 1.00 86.31 94 CYS A CA 1
ATOM 712 C C . CYS A 1 94 ? 8.917 1.348 -8.359 1.00 86.31 94 CYS A C 1
ATOM 714 O O . CYS A 1 94 ? 8.159 1.909 -9.139 1.00 86.31 94 CYS A O 1
ATOM 716 N N . TYR A 1 95 ? 8.528 0.896 -7.163 1.00 88.19 95 TYR A N 1
ATOM 717 C CA . TYR A 1 95 ? 7.150 0.960 -6.685 1.00 88.19 95 TYR A CA 1
ATOM 718 C C . TYR A 1 95 ? 7.054 1.629 -5.317 1.00 88.19 95 TYR A C 1
ATOM 720 O O . TYR A 1 95 ? 7.906 1.438 -4.446 1.00 88.19 95 TYR A O 1
ATOM 728 N N . VAL A 1 96 ? 5.980 2.379 -5.102 1.00 90.75 96 VAL A N 1
ATOM 729 C CA . VAL A 1 96 ? 5.611 2.925 -3.796 1.00 90.75 96 VAL A CA 1
ATOM 730 C C . VAL A 1 96 ? 4.186 2.494 -3.478 1.00 90.75 96 VAL A C 1
ATOM 732 O O . VAL A 1 96 ? 3.251 2.827 -4.199 1.00 90.75 96 VAL A O 1
ATOM 735 N N . TYR A 1 97 ? 4.029 1.762 -2.379 1.00 93.00 97 TYR A N 1
ATOM 736 C CA . TYR A 1 97 ? 2.748 1.345 -1.821 1.00 93.00 97 TYR A CA 1
ATOM 737 C C . TYR A 1 97 ? 2.337 2.356 -0.759 1.00 93.00 97 TYR A C 1
ATOM 739 O O . TYR A 1 97 ? 2.804 2.308 0.384 1.00 93.00 97 TYR A O 1
ATOM 747 N N . GLN A 1 98 ? 1.506 3.312 -1.158 1.00 94.19 98 GLN A N 1
ATOM 748 C CA . GLN A 1 98 ? 1.039 4.389 -0.299 1.00 94.19 98 GLN A CA 1
ATOM 749 C C . GLN A 1 98 ? -0.319 4.049 0.304 1.00 94.19 98 GLN A C 1
ATOM 751 O O . GLN A 1 98 ? -1.268 3.776 -0.421 1.00 94.19 98 GLN A O 1
ATOM 756 N N . PHE A 1 99 ? -0.426 4.141 1.625 1.00 94.25 99 PHE A N 1
ATOM 757 C CA . PHE A 1 99 ? -1.670 3.916 2.354 1.00 94.25 99 PHE A CA 1
ATOM 758 C C . PHE A 1 99 ? -2.290 5.228 2.825 1.00 94.25 99 PHE A C 1
ATOM 760 O O . PHE A 1 99 ? -1.588 6.099 3.360 1.00 94.25 99 PHE A O 1
ATOM 767 N N . ASP A 1 100 ? -3.607 5.342 2.672 1.00 92.56 100 ASP A N 1
ATOM 768 C CA . ASP A 1 100 ? -4.414 6.419 3.232 1.00 92.56 100 ASP A CA 1
ATOM 769 C C . ASP A 1 100 ? -5.851 5.975 3.552 1.00 92.56 100 ASP A C 1
ATOM 771 O O . ASP A 1 100 ? -6.314 4.907 3.146 1.00 92.56 100 ASP A O 1
ATOM 775 N N . ALA A 1 101 ? -6.544 6.785 4.354 1.00 87.25 101 ALA A N 1
ATOM 776 C CA . ALA A 1 101 ? -7.970 6.607 4.584 1.00 87.25 101 ALA A CA 1
ATOM 777 C C . ALA A 1 101 ? -8.738 7.065 3.338 1.00 87.25 101 ALA A C 1
ATOM 779 O O . ALA A 1 101 ? -8.506 8.164 2.825 1.00 87.25 101 ALA A O 1
ATOM 780 N N . ALA A 1 102 ? -9.655 6.232 2.861 1.00 79.62 102 ALA A N 1
ATOM 781 C CA . ALA A 1 102 ? -10.572 6.589 1.797 1.00 79.62 102 ALA A CA 1
ATOM 782 C C . ALA A 1 102 ? -11.604 7.624 2.301 1.00 79.62 102 ALA A C 1
ATOM 784 O O . ALA A 1 102 ? -11.908 7.664 3.498 1.00 79.62 102 ALA A O 1
ATOM 785 N N . PRO A 1 103 ? -12.166 8.472 1.417 1.00 76.38 103 PRO A N 1
ATOM 786 C CA . PRO A 1 103 ? -13.128 9.510 1.807 1.00 76.38 103 PRO A CA 1
ATOM 787 C C . PRO A 1 103 ? -14.394 8.986 2.501 1.00 76.38 103 PRO A C 1
ATOM 789 O O . PRO A 1 103 ? -15.048 9.724 3.233 1.00 76.38 103 PRO A O 1
ATOM 792 N N . ASP A 1 104 ? -14.742 7.724 2.263 1.00 80.25 104 ASP A N 1
ATOM 793 C CA . ASP A 1 104 ? -15.870 7.010 2.864 1.00 80.25 104 ASP A CA 1
ATOM 794 C C . ASP A 1 104 ? -15.519 6.321 4.198 1.00 80.25 104 ASP A C 1
ATOM 796 O O . ASP A 1 104 ? -16.371 5.670 4.801 1.00 80.25 104 ASP A O 1
ATOM 800 N N . GLY A 1 105 ? -14.282 6.481 4.678 1.00 80.56 105 GLY A N 1
ATOM 801 C CA . GLY A 1 105 ? -13.772 5.855 5.896 1.00 80.56 105 GLY A CA 1
ATOM 802 C C . GLY A 1 105 ? -13.173 4.460 5.694 1.00 80.56 105 GLY A C 1
ATOM 803 O O . GLY A 1 105 ? -12.755 3.855 6.681 1.00 80.56 105 GLY A O 1
ATOM 804 N N . GLY A 1 106 ? -13.109 3.951 4.457 1.00 86.25 106 GLY A N 1
ATOM 805 C CA . GLY A 1 106 ? -12.435 2.691 4.128 1.00 86.25 106 GLY A CA 1
ATOM 806 C C . GLY A 1 106 ? -10.906 2.799 4.117 1.00 86.25 106 GLY A C 1
ATOM 807 O O . GLY A 1 106 ? -10.334 3.888 4.200 1.00 86.25 106 GLY A O 1
ATOM 808 N N . ALA A 1 107 ? -10.216 1.666 3.995 1.00 90.94 107 ALA A N 1
ATOM 809 C CA . ALA A 1 107 ? -8.765 1.648 3.810 1.00 90.94 107 ALA A CA 1
ATOM 810 C C . ALA A 1 107 ? -8.397 1.595 2.317 1.00 90.94 107 ALA A C 1
ATOM 812 O O . ALA A 1 107 ? -8.960 0.808 1.551 1.00 90.94 107 ALA A O 1
ATOM 813 N N . ARG A 1 108 ? -7.424 2.409 1.893 1.00 93.31 108 ARG A N 1
ATOM 814 C CA . ARG A 1 108 ? -6.958 2.463 0.504 1.00 93.31 108 ARG A CA 1
ATOM 815 C C . ARG A 1 108 ? -5.449 2.289 0.411 1.00 93.31 108 ARG A C 1
ATOM 817 O O . ARG A 1 108 ? -4.693 2.776 1.250 1.00 93.31 108 ARG A O 1
ATOM 824 N N . MET A 1 109 ? -5.027 1.605 -0.648 1.00 93.19 109 MET A N 1
ATOM 825 C CA . MET A 1 109 ? -3.638 1.513 -1.076 1.00 93.19 109 MET A CA 1
ATOM 826 C C . MET A 1 109 ? -3.507 2.044 -2.505 1.00 93.19 109 MET A C 1
ATOM 828 O O . MET A 1 109 ? -4.125 1.520 -3.429 1.00 93.19 109 MET A O 1
ATOM 832 N N . SER A 1 110 ? -2.686 3.069 -2.699 1.00 89.88 110 SER A N 1
ATOM 833 C CA . SER A 1 110 ? -2.246 3.528 -4.014 1.00 89.88 110 SER A CA 1
ATOM 834 C C . SER A 1 110 ? -0.915 2.867 -4.352 1.00 89.88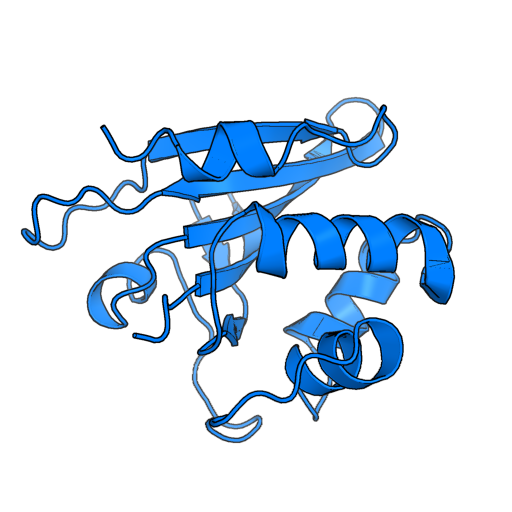 110 SER A C 1
ATOM 836 O O . SER A 1 110 ? 0.041 2.957 -3.580 1.00 89.88 110 SER A O 1
ATOM 838 N N . VAL A 1 111 ? -0.843 2.222 -5.512 1.00 85.31 111 VAL A N 1
ATOM 839 C CA . VAL A 1 111 ? 0.411 1.732 -6.086 1.00 85.31 111 VAL A CA 1
ATOM 840 C C . VAL A 1 111 ? 0.916 2.806 -7.037 1.00 85.31 111 VAL A C 1
ATOM 842 O O . VAL A 1 111 ? 0.242 3.142 -8.011 1.00 85.31 111 VAL A O 1
ATOM 845 N N . LEU A 1 112 ? 2.078 3.372 -6.735 1.00 82.88 112 LEU A N 1
ATOM 846 C CA . LEU A 1 112 ? 2.749 4.359 -7.574 1.00 82.88 112 LEU A CA 1
ATOM 847 C C . LEU A 1 112 ? 3.971 3.714 -8.225 1.00 82.88 112 LEU A C 1
ATOM 849 O O . LEU A 1 112 ? 4.657 2.913 -7.589 1.00 82.88 112 LEU A O 1
ATOM 853 N N . LEU A 1 113 ? 4.247 4.080 -9.470 1.00 83.31 113 LEU A N 1
ATOM 854 C CA . LEU A 1 113 ? 5.343 3.546 -10.275 1.00 83.31 113 LEU A CA 1
ATOM 855 C C . LEU A 1 113 ? 6.367 4.650 -10.534 1.00 83.31 113 LEU A C 1
ATOM 857 O O . LEU A 1 113 ? 5.998 5.795 -10.765 1.00 83.31 113 LEU A O 1
ATOM 861 N N . ARG A 1 114 ? 7.660 4.332 -10.497 1.00 78.69 114 ARG A N 1
ATOM 862 C CA . ARG A 1 114 ? 8.716 5.233 -10.970 1.00 78.69 114 ARG A CA 1
ATOM 863 C C . ARG A 1 114 ? 8.804 5.142 -12.487 1.00 78.69 114 ARG A C 1
ATOM 865 O O . ARG A 1 114 ? 8.892 4.042 -13.025 1.00 78.69 114 ARG A O 1
ATOM 872 N N . SER A 1 115 ? 8.836 6.290 -13.164 1.00 65.12 115 SER A N 1
ATOM 873 C CA . SER A 1 11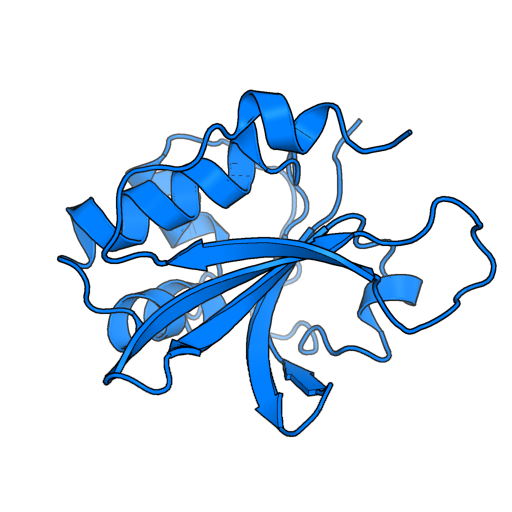5 ? 9.076 6.324 -14.609 1.00 65.12 115 SER A CA 1
ATOM 874 C C . SER A 1 115 ? 10.400 5.620 -14.952 1.00 65.12 115 SER A C 1
ATOM 876 O O . SER A 1 115 ? 11.403 5.848 -14.268 1.00 65.12 115 SER A O 1
ATOM 878 N N . PRO A 1 116 ? 10.447 4.796 -16.013 1.00 57.22 116 PRO A N 1
ATOM 879 C CA . PRO A 1 116 ? 11.691 4.206 -16.506 1.00 57.22 116 PRO A CA 1
ATOM 880 C C . PRO A 1 116 ? 12.657 5.246 -17.095 1.00 57.22 116 PRO A C 1
ATOM 882 O O . PRO A 1 116 ? 13.824 4.932 -17.332 1.00 57.22 116 PRO A O 1
ATOM 885 N N . GLN A 1 117 ? 12.210 6.487 -17.325 1.00 56.41 117 GLN A N 1
ATOM 886 C CA . GLN A 1 117 ? 13.117 7.598 -17.603 1.00 56.41 117 GLN A CA 1
ATOM 887 C C . GLN A 1 117 ? 13.842 7.946 -16.297 1.00 56.41 117 GLN A C 1
ATOM 889 O O . GLN A 1 117 ? 13.283 8.560 -15.398 1.00 56.41 117 GLN A O 1
ATOM 894 N N . ASP A 1 118 ? 15.082 7.481 -16.175 1.00 55.81 118 ASP A N 1
ATOM 895 C CA . ASP A 1 118 ? 15.963 7.599 -15.005 1.00 55.81 118 ASP A CA 1
ATOM 896 C C . ASP A 1 118 ? 16.475 9.044 -14.793 1.00 55.81 118 ASP A C 1
ATOM 898 O O . ASP A 1 118 ? 17.648 9.277 -14.520 1.00 55.81 118 ASP A O 1
ATOM 902 N N . ASP A 1 119 ? 15.612 10.045 -14.968 1.00 59.84 119 ASP A N 1
ATOM 903 C CA . ASP A 1 119 ? 15.943 11.472 -14.869 1.00 59.84 119 ASP A CA 1
ATOM 904 C C . ASP A 1 119 ? 15.779 12.030 -13.444 1.00 59.84 119 ASP A C 1
ATOM 906 O O . ASP A 1 119 ? 16.000 13.216 -13.199 1.00 59.84 119 ASP A O 1
ATOM 910 N N . GLY A 1 120 ? 15.396 11.175 -12.491 1.00 55.16 120 GLY A N 1
ATOM 911 C CA . GLY A 1 120 ? 15.101 11.586 -11.120 1.00 55.16 120 GLY A CA 1
ATOM 912 C C . GLY A 1 120 ? 13.780 12.347 -10.978 1.00 55.16 120 GLY A C 1
ATOM 913 O O . GLY A 1 120 ? 13.563 12.965 -9.934 1.00 55.16 120 GLY A O 1
ATOM 914 N N . SER A 1 121 ? 12.900 12.316 -11.985 1.00 53.34 121 SER A N 1
ATOM 915 C CA . SER A 1 121 ? 11.630 13.034 -11.941 1.00 53.34 121 SER A CA 1
ATOM 916 C C . SER A 1 121 ? 10.653 12.390 -10.959 1.00 53.34 121 SER A C 1
ATOM 918 O O . SER A 1 121 ? 10.108 11.303 -11.135 1.00 53.34 121 SER A O 1
ATOM 920 N N . VAL A 1 122 ? 10.420 13.124 -9.883 1.00 59.78 122 VAL A N 1
ATOM 921 C CA . VAL A 1 122 ? 9.101 13.229 -9.266 1.00 59.78 122 VAL A CA 1
ATOM 922 C C . VAL A 1 122 ? 8.198 14.021 -10.226 1.00 59.78 122 VAL A C 1
ATOM 924 O O . VAL A 1 122 ? 8.681 14.973 -10.849 1.00 59.78 122 VAL A O 1
ATOM 927 N N . PRO A 1 123 ? 6.901 13.690 -10.340 1.00 70.94 123 PRO A N 1
ATOM 928 C CA . PRO A 1 123 ? 6.144 12.800 -9.458 1.00 70.94 123 PRO A CA 1
ATOM 929 C C . PRO A 1 123 ? 6.119 11.329 -9.908 1.00 70.94 123 PRO A C 1
ATOM 931 O O . PRO A 1 123 ? 6.161 11.030 -11.098 1.00 70.94 123 PRO A O 1
ATOM 934 N N . TYR A 1 124 ? 5.964 10.416 -8.944 1.00 78.19 124 TYR A N 1
ATOM 935 C CA . TYR A 1 124 ? 5.634 9.012 -9.210 1.00 78.19 124 TYR A CA 1
ATOM 936 C C . TYR A 1 124 ? 4.220 8.915 -9.814 1.00 78.19 124 TYR A C 1
ATOM 938 O O . TYR A 1 124 ? 3.257 9.233 -9.106 1.00 78.19 124 TYR A O 1
ATOM 946 N N . PRO A 1 125 ? 4.040 8.494 -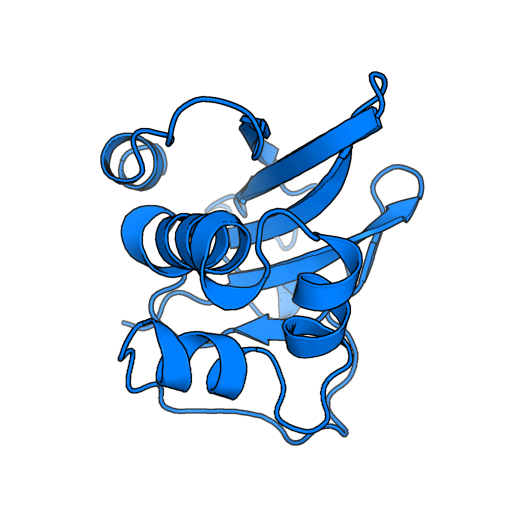11.081 1.00 84.69 125 PRO A N 1
ATOM 947 C CA . PRO A 1 125 ? 2.709 8.259 -11.627 1.00 84.69 125 PRO A CA 1
ATOM 948 C C . PRO A 1 125 ? 1.931 7.206 -10.831 1.00 84.69 125 PRO A C 1
ATOM 950 O O . PRO A 1 125 ? 2.468 6.194 -10.375 1.00 84.69 125 PRO A O 1
ATOM 953 N N . LEU A 1 126 ? 0.626 7.443 -10.700 1.00 88.81 126 LEU A N 1
ATOM 954 C CA . LEU A 1 126 ? -0.316 6.481 -10.143 1.00 88.81 126 LEU A CA 1
ATOM 955 C C . LEU A 1 126 ? -0.494 5.313 -11.119 1.00 88.81 126 LEU A C 1
ATOM 957 O O . LEU A 1 126 ? -0.949 5.512 -12.243 1.00 88.81 126 LEU A O 1
ATOM 961 N N . LEU A 1 127 ? -0.179 4.101 -10.663 1.00 90.00 127 LEU A N 1
ATOM 962 C CA . LEU A 1 127 ? -0.403 2.866 -11.410 1.00 90.00 127 LEU A CA 1
ATOM 963 C C . LEU A 1 127 ? -1.801 2.298 -11.142 1.00 90.00 127 LEU A C 1
ATOM 965 O O . LEU A 1 127 ? -2.504 1.888 -12.067 1.00 90.00 127 LEU A O 1
ATOM 969 N N . ALA A 1 128 ? -2.199 2.266 -9.867 1.00 91.94 128 ALA A N 1
ATOM 970 C CA . ALA A 1 128 ? -3.492 1.746 -9.439 1.00 91.94 128 ALA A CA 1
ATOM 971 C C . ALA A 1 128 ? -3.928 2.312 -8.084 1.00 91.94 128 ALA A C 1
ATOM 973 O O . ALA A 1 128 ? -3.105 2.547 -7.198 1.00 91.94 128 ALA A O 1
ATOM 974 N N . GLU A 1 129 ? -5.240 2.454 -7.900 1.00 93.56 129 GLU A N 1
ATOM 975 C CA . GLU A 1 129 ? -5.862 2.613 -6.585 1.00 93.56 129 GLU A CA 1
ATOM 976 C C . GLU A 1 129 ? -6.600 1.331 -6.217 1.00 93.56 129 GLU A C 1
ATOM 978 O O . GLU A 1 129 ? -7.395 0.807 -6.996 1.00 93.56 129 GLU A O 1
ATOM 983 N N . ILE A 1 130 ? -6.336 0.836 -5.013 1.00 93.69 130 ILE A N 1
ATOM 984 C CA . ILE A 1 130 ? -6.875 -0.418 -4.504 1.00 93.69 130 ILE A CA 1
ATOM 985 C C . ILE A 1 130 ? -7.650 -0.106 -3.232 1.00 93.69 130 ILE A C 1
ATOM 987 O O . ILE A 1 130 ? -7.079 0.312 -2.221 1.00 93.69 130 ILE A O 1
ATOM 991 N N . ALA A 1 131 ? -8.963 -0.309 -3.284 1.00 93.94 131 ALA A N 1
ATOM 992 C CA . ALA A 1 131 ? -9.799 -0.309 -2.094 1.00 93.94 131 ALA A CA 1
ATOM 993 C C . ALA A 1 131 ? -9.519 -1.599 -1.317 1.00 93.94 131 ALA A C 1
ATOM 995 O O . ALA A 1 131 ? -9.877 -2.684 -1.772 1.00 93.94 131 ALA A O 1
ATOM 996 N N . LEU A 1 132 ? -8.870 -1.493 -0.157 1.00 93.44 132 LEU A N 1
ATOM 997 C CA . LEU A 1 132 ? -8.490 -2.662 0.636 1.00 93.44 132 LEU A CA 1
ATOM 998 C C . LEU A 1 132 ? -9.715 -3.366 1.220 1.00 93.44 132 LEU A C 1
ATOM 1000 O O . LEU A 1 132 ? -9.681 -4.564 1.418 1.00 93.44 132 LEU A O 1
ATOM 1004 N N . ASP A 1 133 ? -10.827 -2.670 1.441 1.00 93.00 133 ASP A N 1
ATOM 1005 C CA . ASP A 1 133 ? -12.086 -3.306 1.854 1.00 93.00 133 ASP A CA 1
ATOM 1006 C C . ASP A 1 133 ? -12.874 -3.944 0.693 1.00 93.00 133 ASP A C 1
ATOM 1008 O O . ASP A 1 133 ? -13.904 -4.589 0.916 1.00 93.00 133 ASP A O 1
ATOM 1012 N N . GLY A 1 134 ? -12.396 -3.761 -0.541 1.00 91.38 134 GLY A N 1
ATOM 1013 C CA . GLY A 1 134 ? -12.978 -4.298 -1.764 1.00 91.38 134 GLY A CA 1
ATOM 1014 C C . GLY A 1 134 ? -12.493 -5.711 -2.119 1.00 91.38 134 GLY A C 1
ATOM 1015 O O . GLY A 1 134 ? -11.862 -6.393 -1.306 1.00 91.38 134 GLY A O 1
ATOM 1016 N N . PRO A 1 135 ? -12.810 -6.190 -3.337 1.00 93.88 135 PRO A N 1
ATOM 1017 C CA . PRO A 1 135 ? -12.243 -7.432 -3.853 1.00 93.88 135 PRO A CA 1
ATOM 1018 C C . PRO A 1 135 ? -10.721 -7.318 -4.024 1.00 93.88 135 PRO A C 1
ATOM 1020 O O . PRO A 1 135 ? -10.191 -6.233 -4.261 1.00 93.88 135 PRO A O 1
ATOM 1023 N N . GLU A 1 136 ? -10.027 -8.455 -3.933 1.00 94.19 136 GLU A N 1
ATOM 1024 C CA . GLU A 1 136 ? -8.594 -8.530 -4.229 1.00 94.19 136 GLU A CA 1
ATOM 1025 C C . GLU A 1 136 ? -8.320 -8.073 -5.672 1.00 94.19 136 GLU A C 1
ATOM 1027 O O . GLU A 1 136 ? -9.056 -8.433 -6.594 1.00 94.19 136 GLU A O 1
ATOM 1032 N N . ALA A 1 137 ? -7.275 -7.263 -5.861 1.00 93.00 137 ALA A N 1
ATOM 1033 C CA . ALA A 1 137 ? -6.857 -6.799 -7.180 1.00 93.00 137 ALA A CA 1
ATOM 1034 C C . ALA A 1 137 ? -6.201 -7.930 -7.990 1.00 93.00 137 ALA A C 1
ATOM 1036 O O . ALA A 1 137 ? -5.613 -8.854 -7.428 1.00 93.00 137 ALA A O 1
ATOM 1037 N N . ASP A 1 138 ? -6.234 -7.826 -9.320 1.00 93.25 138 ASP A N 1
ATOM 1038 C CA . ASP A 1 138 ? -5.410 -8.683 -10.175 1.00 93.25 138 ASP A CA 1
ATOM 1039 C C . ASP A 1 138 ? -3.960 -8.185 -10.154 1.00 93.25 138 ASP A C 1
ATOM 1041 O O . ASP A 1 138 ? -3.551 -7.303 -10.910 1.00 93.25 138 ASP A O 1
ATOM 1045 N N . TRP A 1 139 ? -3.171 -8.728 -9.232 1.00 89.94 139 TRP A N 1
ATOM 1046 C CA . TRP A 1 139 ? -1.789 -8.297 -9.054 1.00 89.94 139 TRP A CA 1
ATOM 1047 C C . TRP A 1 139 ? -0.881 -8.648 -10.233 1.00 89.94 139 TRP A C 1
ATOM 1049 O O . TRP A 1 139 ? 0.104 -7.955 -10.463 1.00 89.94 139 TRP A O 1
ATOM 1059 N N . THR A 1 140 ? -1.195 -9.709 -10.980 1.00 88.12 140 THR A N 1
ATOM 1060 C CA . THR A 1 140 ? -0.413 -10.105 -12.158 1.00 88.12 140 THR A CA 1
ATOM 1061 C C . THR A 1 140 ? -0.648 -9.138 -13.311 1.00 88.12 140 THR A C 1
ATOM 1063 O O . THR A 1 140 ? 0.289 -8.819 -14.039 1.00 88.12 140 THR A O 1
ATOM 1066 N N . GLU A 1 141 ? -1.868 -8.617 -13.453 1.00 88.62 141 GLU A N 1
ATOM 1067 C CA . GLU A 1 141 ? -2.144 -7.538 -14.401 1.00 88.62 141 GLU A CA 1
ATOM 1068 C C . GLU A 1 141 ? -1.317 -6.281 -14.080 1.00 88.62 141 GLU A C 1
ATOM 1070 O O . GLU A 1 141 ? -0.796 -5.635 -14.989 1.00 88.62 141 GLU A O 1
ATOM 1075 N N . LEU A 1 142 ? -1.160 -5.948 -12.794 1.00 86.81 142 LEU A N 1
ATOM 1076 C CA . LEU A 1 142 ? -0.414 -4.764 -12.359 1.00 86.81 142 LEU A CA 1
ATOM 1077 C C . LEU A 1 142 ? 1.098 -4.860 -12.611 1.00 86.81 142 LEU A C 1
ATOM 1079 O O . LEU A 1 142 ? 1.708 -3.830 -12.882 1.00 86.81 142 LEU A O 1
ATOM 1083 N N . ASP A 1 143 ? 1.687 -6.057 -12.588 1.00 83.75 143 ASP A N 1
ATOM 1084 C CA . ASP A 1 143 ? 3.095 -6.263 -12.970 1.00 83.75 143 ASP A CA 1
ATOM 1085 C C . ASP A 1 143 ? 3.349 -5.956 -14.456 1.00 83.75 143 ASP A C 1
ATOM 1087 O O . ASP A 1 143 ? 4.417 -5.486 -14.834 1.00 83.75 143 ASP A O 1
ATOM 1091 N N . GLY A 1 144 ? 2.374 -6.243 -15.326 1.00 66.88 144 GLY A N 1
ATOM 1092 C CA . GLY A 1 144 ? 2.517 -6.121 -16.781 1.00 66.88 144 GLY A CA 1
ATOM 1093 C C . GLY A 1 144 ? 2.339 -4.703 -17.332 1.00 66.88 144 GLY A C 1
ATOM 1094 O O . GLY A 1 144 ? 2.457 -4.503 -18.540 1.00 66.88 144 GLY A O 1
ATOM 1095 N N . ARG A 1 145 ? 2.030 -3.726 -16.474 1.00 66.44 145 ARG A N 1
ATOM 1096 C CA . ARG A 1 145 ? 1.730 -2.336 -16.858 1.00 66.44 145 ARG A CA 1
ATOM 1097 C C . ARG A 1 145 ? 2.962 -1.420 -16.912 1.00 66.44 145 ARG A C 1
ATOM 1099 O O . ARG A 1 145 ? 2.803 -0.219 -17.092 1.00 66.44 145 ARG A O 1
ATOM 1106 N N . ASP A 1 146 ? 4.169 -1.979 -16.837 1.00 55.19 146 ASP A N 1
ATOM 1107 C CA . ASP A 1 146 ? 5.458 -1.275 -16.978 1.00 55.19 146 ASP A CA 1
ATOM 1108 C C . ASP A 1 146 ? 5.763 -0.769 -18.422 1.00 55.19 146 ASP A C 1
ATOM 1110 O O . ASP A 1 146 ? 6.914 -0.450 -18.729 1.00 55.19 146 ASP A O 1
ATOM 1114 N N . ALA A 1 147 ? 4.772 -0.727 -19.327 1.00 40.38 147 ALA A N 1
ATOM 1115 C CA . ALA A 1 147 ? 4.944 -0.483 -20.770 1.00 40.38 147 ALA A CA 1
ATOM 1116 C C . ALA A 1 147 ? 4.749 0.981 -21.198 1.00 40.38 147 ALA A C 1
ATOM 1118 O O . ALA A 1 147 ? 3.719 1.585 -20.822 1.00 40.38 147 ALA A O 1
#

Secondary structure (DSSP, 8-state):
-PPPEEEEEEEETTEEEEEEE-S--SIIIIIHHHHHHHHTTTTT-HHHHHIIIIISTTHHHHHHHHHH---------TTSPPEEHHHHTTTT-SEEEEEEE-TTS-EEEEEEE--SS-S------EEEEEETTSPPP-HHHHHTT--

pLDDT: mean 77.82, std 15.99, range [39.12, 94.25]

Organism: NCBI:txid2219043

Sequence (147 aa):
MSTRSAIVRKTGDSTFSGRFVHFDGYPSGVGRDLWRLYHGPFARNMERMLAAVIDGRQGPWLALDTHSGIGGHGIQDGSAPAVTERNAGEWGCCYVYQFDAAPDGGARMSVLLRSPQDDGSVPYPLLAEIALDGPEADWTELDGRDA

Foldseek 3Di:
DAAKAWEWEDPDVLKTWFDIDGGNHACVQPVQQLLVLCVPPVVVPPVVSRCCAGVNQVHNCCSCCVRPVDDDDDDDGVPDGIDMQQCCLVVNHQWYFYWDQDPVRFIKTWIFGDQPPSPSDDDGHTQDIDGSVDDDDPRVVSRPPND

Radius of gyration: 13.98 Å; chains: 1; bounding box: 35×33×36 Å